Protein AF-A0A554IAT5-F1 (afdb_monomer_lite)

Foldseek 3Di:
DDQPVVVVVVVVVCQPPVPDPVVNVVPVVDPPPPQRQDDDPPVVLVVVLVVVQVVQWFDWDAFDWDDDPQFTPDGDATGKIKTFPSVVVVVQVSVCVRVPDDDDDDTDIDIHGHPHGNVNNDPQPDHDDPDDDDDDCPPPDPVVVVVVVVVCVVPHRHDAHVPGDD

Secondary structure (DSSP, 8-state):
-B--HHHHHHHHHHTTTSS-HHHHHHHHHS--------B--HHHHHHHHHHHHHHH-BPPBPPEEEEETTEEEEEE--B-EEEE-HHHHHHHHHHHHTTB--S-----EEEE--SS-HHHH-SS---S---------TT--HHHHHHHHHHHHHHTT----TT---

Sequence (166 aa):
MGYDGKLLGEQAYLIGRSGNVAAALYQKFSKINLASSYRFDNEVLEDFLENFAKKVDVPPQEALFKFEIGRVTAFQPSSTGQALDRQKAKADLAKFVSPPASGTIKLSTVPIEPKVKTSQVNNLGIKELLGEGESFFRGSIAARVHNISLATLQLNGLLIAPGEVF

Radius of gyration: 31.24 Å; chains: 1; bounding box: 71×34×89 Å

pLDDT: mean 80.06, std 15.43, range [34.25, 95.94]

Structure (mmCIF, N/CA/C/O backbone):
data_AF-A0A554IAT5-F1
#
_entry.id   AF-A0A554IAT5-F1
#
loop_
_atom_site.group_PDB
_atom_site.id
_atom_site.type_symbol
_atom_site.label_atom_id
_atom_site.label_alt_id
_atom_site.label_comp_id
_atom_site.label_asym_id
_atom_site.label_entity_id
_atom_site.label_seq_id
_atom_site.pdbx_PDB_ins_code
_atom_site.Cartn_x
_atom_site.Cartn_y
_atom_site.Cartn_z
_atom_site.occupancy
_atom_site.B_iso_or_equiv
_atom_site.auth_seq_id
_atom_site.auth_comp_id
_atom_site.auth_asym_id
_atom_site.auth_atom_id
_atom_site.pdbx_PDB_model_num
ATOM 1 N N . MET A 1 1 ? 25.109 -12.469 -19.240 1.00 34.25 1 MET A N 1
ATOM 2 C CA . MET A 1 1 ? 25.851 -11.586 -20.169 1.00 34.25 1 MET A CA 1
ATOM 3 C C . MET A 1 1 ? 26.601 -12.490 -21.123 1.00 34.25 1 MET A C 1
ATOM 5 O O . MET A 1 1 ? 27.396 -13.289 -20.649 1.00 34.25 1 MET A O 1
ATOM 9 N N . GLY A 1 2 ? 26.294 -12.445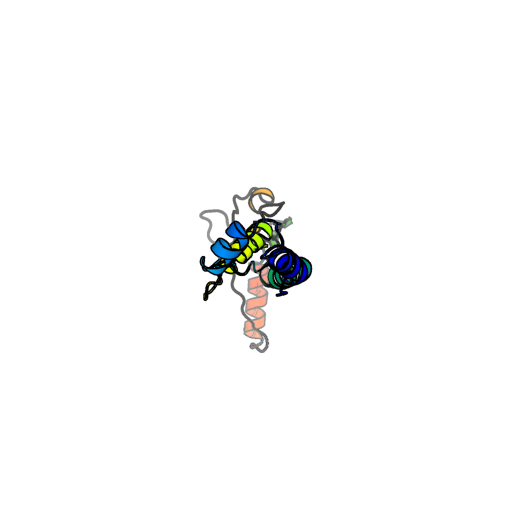 -22.415 1.00 45.59 2 GLY A N 1
ATOM 10 C CA . GLY A 1 2 ? 26.901 -13.335 -23.404 1.00 45.59 2 GLY A CA 1
ATOM 11 C C . GLY A 1 2 ? 27.444 -12.534 -24.577 1.00 45.59 2 GLY A C 1
ATOM 12 O O . GLY A 1 2 ? 26.783 -11.615 -25.053 1.00 45.59 2 GLY A O 1
ATOM 13 N N . TYR A 1 3 ? 28.656 -12.867 -25.012 1.00 47.69 3 TYR A N 1
ATOM 14 C CA . TYR A 1 3 ? 29.225 -12.356 -26.255 1.00 47.69 3 TYR A CA 1
ATOM 15 C C . TYR A 1 3 ? 28.464 -12.973 -27.435 1.00 47.69 3 TYR A C 1
ATOM 17 O O . TYR A 1 3 ? 28.406 -14.197 -27.546 1.00 47.69 3 TYR A O 1
ATOM 25 N N . ASP A 1 4 ? 27.913 -12.152 -28.334 1.00 55.47 4 ASP A N 1
ATOM 26 C CA . ASP A 1 4 ? 27.377 -12.634 -29.614 1.00 55.47 4 ASP A CA 1
ATOM 27 C C . ASP A 1 4 ? 28.548 -12.950 -30.558 1.00 55.47 4 ASP A C 1
ATOM 29 O O . ASP A 1 4 ? 28.936 -12.170 -31.430 1.00 55.47 4 ASP A O 1
ATOM 33 N N . GLY A 1 5 ? 29.174 -14.104 -30.317 1.00 59.28 5 GLY A N 1
ATOM 34 C CA . GLY A 1 5 ? 30.326 -14.575 -31.081 1.00 59.28 5 GLY A CA 1
ATOM 35 C C . GLY A 1 5 ? 30.003 -14.843 -32.551 1.00 59.28 5 GLY A C 1
ATOM 36 O O . GLY A 1 5 ? 30.914 -14.865 -33.374 1.00 59.28 5 GLY A O 1
ATOM 37 N N . LYS A 1 6 ? 28.720 -15.007 -32.901 1.00 61.88 6 LYS A N 1
ATOM 38 C CA . LYS A 1 6 ? 28.284 -15.267 -34.274 1.00 61.88 6 LYS A CA 1
ATOM 39 C C . LYS A 1 6 ? 28.263 -13.976 -35.086 1.00 61.88 6 LYS A C 1
ATOM 41 O O . LYS A 1 6 ? 28.842 -13.936 -36.165 1.00 61.88 6 LYS A O 1
ATOM 46 N N . LEU A 1 7 ? 27.708 -12.905 -34.520 1.00 57.91 7 LEU A N 1
ATOM 47 C CA . LEU A 1 7 ? 27.667 -11.590 -35.158 1.00 57.91 7 LEU A CA 1
ATOM 48 C C . LEU A 1 7 ? 29.063 -10.946 -35.225 1.00 57.91 7 LEU A C 1
ATOM 50 O O . LEU A 1 7 ? 29.436 -10.389 -36.256 1.00 57.91 7 LEU A O 1
ATOM 54 N N . LEU A 1 8 ? 29.885 -11.109 -34.178 1.00 57.91 8 LEU A N 1
ATOM 55 C CA . LEU A 1 8 ? 31.303 -10.721 -34.205 1.00 57.91 8 LEU A CA 1
ATOM 56 C C . LEU A 1 8 ? 32.120 -11.572 -35.186 1.00 57.91 8 LEU A C 1
ATOM 58 O O . LEU A 1 8 ? 32.996 -11.044 -35.866 1.00 57.91 8 LEU A O 1
ATOM 62 N N . GLY A 1 9 ? 31.823 -12.870 -35.287 1.00 59.84 9 GLY A N 1
ATOM 63 C CA . GLY A 1 9 ? 32.444 -13.778 -36.249 1.00 59.84 9 GLY A CA 1
ATOM 64 C C . GLY A 1 9 ? 32.123 -13.401 -37.693 1.00 59.84 9 GLY A C 1
ATOM 65 O O . GLY A 1 9 ? 33.024 -13.362 -38.523 1.00 59.84 9 GLY A O 1
ATOM 66 N N . GLU A 1 10 ? 30.872 -13.044 -37.988 1.00 61.00 10 GLU A N 1
ATOM 67 C CA . GLU A 1 10 ? 30.444 -12.567 -39.308 1.00 61.00 10 GLU A CA 1
ATOM 68 C C . GLU A 1 10 ? 31.056 -11.200 -39.652 1.00 61.00 10 GLU A C 1
ATOM 70 O O . GLU A 1 10 ? 31.553 -11.009 -40.763 1.00 61.00 10 GLU A O 1
ATOM 75 N N . GLN A 1 11 ? 31.116 -10.269 -38.696 1.00 58.50 11 GLN A N 1
ATOM 76 C CA . GLN A 1 11 ? 31.780 -8.975 -38.885 1.00 58.50 11 GLN A CA 1
ATOM 77 C C . GLN A 1 11 ? 33.294 -9.128 -39.094 1.00 58.50 11 GLN A C 1
ATOM 79 O O . GLN A 1 11 ? 33.848 -8.504 -39.997 1.00 58.50 11 GLN A O 1
ATOM 84 N N . ALA A 1 12 ? 33.959 -9.993 -38.323 1.00 59.88 12 ALA A N 1
ATOM 85 C CA . ALA A 1 12 ? 35.378 -10.301 -38.492 1.00 59.88 12 ALA A CA 1
ATOM 86 C C . ALA A 1 12 ? 35.661 -11.034 -39.813 1.00 59.88 12 ALA A C 1
ATOM 88 O O . ALA A 1 12 ? 36.680 -10.774 -40.445 1.00 59.88 12 ALA A O 1
ATOM 89 N N . TYR A 1 13 ? 34.750 -11.905 -40.259 1.00 60.47 13 TYR A N 1
ATOM 90 C CA . TYR A 1 13 ? 34.853 -12.623 -41.531 1.00 60.47 13 TYR A CA 1
ATOM 91 C C . TYR A 1 13 ? 34.722 -11.695 -42.752 1.00 60.47 13 TYR A C 1
ATOM 93 O O . TYR A 1 13 ? 35.350 -11.932 -43.786 1.00 60.47 13 TYR A O 1
ATOM 101 N N . LEU A 1 14 ? 33.940 -10.616 -42.641 1.00 58.31 14 LEU A N 1
ATOM 102 C CA . LEU A 1 14 ? 33.777 -9.614 -43.701 1.00 58.31 14 LEU A CA 1
ATOM 103 C C . LEU A 1 14 ? 34.938 -8.604 -43.766 1.00 58.31 14 LEU A C 1
ATOM 105 O O . LEU A 1 14 ? 35.205 -8.044 -44.836 1.00 58.31 14 LEU A O 1
ATOM 109 N N . ILE A 1 15 ? 35.667 -8.401 -42.665 1.00 57.94 15 ILE A N 1
ATOM 110 C CA . ILE A 1 15 ? 36.877 -7.572 -42.629 1.00 57.94 15 ILE A CA 1
ATOM 111 C C . ILE A 1 15 ? 38.019 -8.339 -43.316 1.00 57.94 15 ILE A C 1
ATOM 113 O O . ILE A 1 15 ? 38.564 -9.303 -42.790 1.00 57.94 15 ILE A O 1
ATOM 117 N N . GLY A 1 16 ? 38.393 -7.903 -44.522 1.00 54.09 16 GLY A N 1
ATOM 118 C CA . GLY A 1 16 ? 39.543 -8.442 -45.265 1.00 54.09 16 GLY A CA 1
ATOM 119 C C . GLY A 1 16 ? 39.221 -9.372 -46.440 1.00 54.09 16 GLY A C 1
ATOM 120 O O . GLY A 1 16 ? 40.148 -9.796 -47.129 1.00 54.09 16 GLY A O 1
ATOM 121 N N . ARG A 1 17 ? 37.941 -9.654 -46.731 1.00 57.22 17 ARG A N 1
ATOM 122 C CA . ARG A 1 17 ? 37.536 -10.491 -47.883 1.00 57.22 17 ARG A CA 1
ATOM 123 C C . ARG A 1 17 ? 36.484 -9.873 -48.812 1.00 57.22 17 ARG A C 1
ATOM 125 O O . ARG A 1 17 ? 35.976 -10.562 -49.690 1.00 57.22 17 ARG A O 1
ATOM 132 N N . SER A 1 18 ? 36.214 -8.570 -48.701 1.00 54.72 18 SER A N 1
ATOM 133 C CA . SER A 1 18 ? 35.233 -7.831 -49.521 1.00 54.72 18 SER A CA 1
ATOM 134 C C . SER A 1 18 ? 35.637 -7.594 -50.992 1.00 54.72 18 SER A C 1
ATOM 136 O O . SER A 1 18 ? 35.082 -6.723 -51.657 1.00 54.72 18 SER A O 1
ATOM 138 N N . GLY A 1 19 ? 36.610 -8.340 -51.526 1.00 51.28 19 GLY A N 1
ATOM 139 C CA . GLY A 1 19 ? 37.022 -8.271 -52.936 1.00 51.28 19 GLY A CA 1
ATOM 140 C C . GLY A 1 19 ? 37.756 -6.990 -53.365 1.00 51.28 19 GLY A C 1
ATOM 141 O O . GLY A 1 19 ? 38.247 -6.935 -54.486 1.00 51.28 19 GLY A O 1
ATOM 142 N N . ASN A 1 20 ? 37.891 -5.985 -52.490 1.00 58.16 20 ASN A N 1
ATOM 143 C CA . ASN A 1 20 ? 38.554 -4.710 -52.783 1.00 58.16 20 ASN A CA 1
ATOM 144 C C . ASN A 1 20 ? 39.781 -4.483 -51.882 1.00 58.16 20 ASN A C 1
ATOM 146 O O . ASN A 1 20 ? 39.667 -4.133 -50.706 1.00 58.16 20 ASN A O 1
ATOM 150 N N . VAL A 1 21 ? 40.976 -4.639 -52.460 1.00 52.28 21 VAL A N 1
ATOM 151 C CA . VAL A 1 21 ? 42.281 -4.550 -51.768 1.00 52.28 21 VAL A CA 1
ATOM 152 C C . VAL A 1 21 ? 42.527 -3.172 -51.134 1.00 52.28 21 VAL A C 1
ATOM 154 O O . VAL A 1 21 ? 43.120 -3.079 -50.060 1.00 52.28 21 VAL A O 1
ATOM 157 N N . ALA A 1 22 ? 42.011 -2.103 -51.752 1.00 55.25 22 ALA A N 1
ATOM 158 C CA . ALA A 1 22 ? 42.089 -0.738 -51.228 1.00 55.25 22 ALA A CA 1
ATOM 159 C C . ALA A 1 22 ? 41.233 -0.539 -49.962 1.00 55.25 22 ALA A C 1
ATOM 161 O O . ALA A 1 22 ? 41.673 0.113 -49.017 1.00 55.25 22 ALA A O 1
ATOM 162 N N . ALA A 1 23 ? 40.046 -1.154 -49.902 1.00 55.22 23 ALA A N 1
ATOM 163 C CA . ALA A 1 23 ? 39.176 -1.103 -48.727 1.00 55.22 23 ALA A CA 1
ATOM 164 C C . ALA A 1 23 ? 39.767 -1.907 -47.560 1.00 55.22 23 ALA A C 1
ATOM 166 O O . ALA A 1 23 ? 39.736 -1.444 -46.425 1.00 55.22 23 ALA A O 1
ATOM 167 N N . ALA A 1 24 ? 40.377 -3.063 -47.840 1.00 54.09 24 ALA A N 1
ATOM 168 C CA . ALA A 1 24 ? 41.072 -3.869 -46.835 1.00 54.09 24 ALA A CA 1
ATOM 169 C C . ALA A 1 24 ? 42.300 -3.147 -46.241 1.00 54.09 24 ALA A C 1
ATOM 171 O O . ALA A 1 24 ? 42.531 -3.213 -45.035 1.00 54.09 24 ALA A O 1
ATOM 172 N N . LEU A 1 25 ? 43.066 -2.414 -47.061 1.00 51.97 25 LEU A N 1
ATOM 173 C CA . LEU A 1 25 ? 44.169 -1.565 -46.592 1.00 51.97 25 LEU A CA 1
ATOM 174 C C . LEU A 1 25 ? 43.667 -0.376 -45.766 1.00 51.97 25 LEU A C 1
ATOM 176 O O . LEU A 1 25 ? 44.217 -0.108 -44.699 1.00 51.97 25 LEU A O 1
ATOM 180 N N . TYR A 1 26 ? 42.597 0.293 -46.205 1.00 58.91 26 TYR A N 1
ATOM 181 C CA . TYR A 1 26 ? 42.005 1.408 -45.463 1.00 58.91 26 TYR A CA 1
ATOM 182 C C . TYR A 1 26 ? 41.460 0.953 -44.105 1.00 58.91 26 TYR A C 1
ATOM 184 O O . TYR A 1 26 ? 41.747 1.582 -43.093 1.00 58.91 26 TYR A O 1
ATOM 192 N N . GLN A 1 27 ? 40.781 -0.198 -44.059 1.00 55.50 27 GLN A N 1
ATOM 193 C CA . GLN A 1 27 ? 40.281 -0.820 -42.828 1.00 55.50 27 GLN A CA 1
ATOM 194 C C . GLN A 1 27 ? 41.408 -1.268 -41.883 1.00 55.50 27 GLN A C 1
ATOM 196 O O . GLN A 1 27 ? 41.221 -1.246 -40.671 1.00 55.50 27 GLN A O 1
ATOM 201 N N . LYS A 1 28 ? 42.586 -1.636 -42.413 1.00 55.12 28 LYS A N 1
ATOM 202 C CA . LYS A 1 28 ? 43.781 -1.992 -41.625 1.00 55.12 28 LYS A CA 1
ATOM 203 C C . LYS A 1 28 ? 44.487 -0.767 -41.027 1.00 55.12 28 LYS A C 1
ATOM 205 O O . LYS A 1 28 ? 45.094 -0.880 -39.965 1.00 55.12 28 LYS A O 1
ATOM 210 N N . PHE A 1 29 ? 44.414 0.389 -41.693 1.00 54.38 29 PHE A N 1
ATOM 211 C CA . PHE A 1 29 ? 44.988 1.653 -41.212 1.00 54.38 29 PHE A CA 1
ATOM 212 C C . PHE A 1 29 ? 44.014 2.486 -40.367 1.00 54.38 29 PHE A C 1
ATOM 214 O O . PHE A 1 29 ? 44.448 3.242 -39.498 1.00 54.38 29 PHE A O 1
ATOM 221 N N . SER A 1 30 ? 42.704 2.331 -40.559 1.00 52.53 30 SER A N 1
ATOM 222 C CA . SER A 1 30 ? 41.692 2.913 -39.683 1.00 52.53 30 SER A CA 1
ATOM 223 C C . SER A 1 30 ? 41.487 2.011 -38.467 1.00 52.53 30 SER A C 1
ATOM 225 O O . SER A 1 30 ? 41.055 0.871 -38.609 1.00 52.53 30 SER A O 1
ATOM 227 N N . LYS A 1 31 ? 41.747 2.510 -37.255 1.00 45.28 31 LYS A N 1
ATOM 228 C CA . LYS A 1 31 ? 41.312 1.852 -36.013 1.00 45.28 31 LYS A CA 1
ATOM 229 C C . LYS A 1 31 ? 39.780 1.789 -35.991 1.00 45.28 31 LYS A C 1
ATOM 231 O O . LYS A 1 31 ? 39.133 2.725 -35.528 1.00 45.28 31 LYS A O 1
ATOM 236 N N . ILE A 1 32 ? 39.196 0.709 -36.506 1.00 52.06 32 ILE A N 1
ATOM 237 C CA . ILE A 1 32 ? 37.764 0.445 -36.372 1.00 52.06 32 ILE A CA 1
ATOM 238 C C . ILE A 1 32 ? 37.521 0.124 -34.901 1.00 52.06 32 ILE A C 1
ATOM 240 O O . ILE A 1 32 ? 37.896 -0.936 -34.405 1.00 52.06 32 ILE A O 1
ATOM 244 N N . ASN A 1 33 ? 36.931 1.077 -34.188 1.00 48.00 33 ASN A N 1
ATOM 245 C CA . ASN A 1 33 ? 36.481 0.868 -32.826 1.00 48.00 33 ASN A CA 1
ATOM 246 C C . ASN A 1 33 ? 35.154 0.103 -32.902 1.00 48.00 33 ASN A C 1
ATOM 248 O O . ASN A 1 33 ? 34.091 0.703 -33.055 1.00 48.00 33 ASN A O 1
ATOM 252 N N . LEU A 1 34 ? 35.226 -1.230 -32.897 1.00 49.53 34 LEU A N 1
ATOM 253 C CA . LEU A 1 34 ? 34.051 -2.082 -32.740 1.00 49.53 34 LEU A CA 1
ATOM 254 C C . LEU A 1 34 ? 33.548 -1.875 -31.309 1.00 49.53 34 LEU A C 1
ATOM 256 O O . LEU A 1 34 ? 34.038 -2.507 -30.374 1.00 49.53 34 LEU A O 1
ATOM 260 N N . ALA A 1 35 ? 32.626 -0.929 -31.122 1.00 51.03 35 ALA A N 1
ATOM 261 C CA . ALA A 1 35 ? 31.959 -0.751 -29.842 1.00 51.03 35 ALA A CA 1
ATOM 262 C C . ALA A 1 35 ? 31.337 -2.099 -29.455 1.00 51.03 35 ALA A C 1
ATOM 264 O O . ALA A 1 35 ? 30.502 -2.624 -30.190 1.00 51.03 35 ALA A O 1
ATOM 265 N N . SER A 1 36 ? 31.793 -2.681 -28.344 1.00 51.59 36 SER A N 1
ATOM 266 C CA . SER A 1 36 ? 31.266 -3.949 -27.840 1.00 51.59 36 SER A CA 1
ATOM 267 C C . SER A 1 36 ? 29.753 -3.817 -27.674 1.00 51.59 36 SER A C 1
ATOM 269 O O . SER A 1 36 ? 29.282 -3.063 -26.820 1.00 51.59 36 SER A O 1
ATOM 271 N N . SER A 1 37 ? 28.979 -4.495 -28.524 1.00 54.78 37 SER A N 1
ATOM 272 C CA . SER A 1 37 ? 27.525 -4.506 -28.422 1.00 54.78 37 SER A CA 1
ATOM 273 C C . SER A 1 37 ? 27.138 -5.476 -27.314 1.00 54.78 37 SER A C 1
ATOM 275 O O . SER A 1 37 ? 26.958 -6.673 -27.543 1.00 54.78 37 SER A O 1
ATOM 277 N N . TYR A 1 38 ? 27.046 -4.974 -26.090 1.00 58.94 38 TYR A N 1
ATOM 278 C CA . TYR A 1 38 ? 26.519 -5.754 -24.985 1.00 58.94 38 TYR A CA 1
ATOM 279 C C . TYR A 1 38 ? 25.011 -5.924 -25.170 1.00 58.94 38 TYR A C 1
ATOM 281 O O . TYR A 1 38 ? 24.257 -4.951 -25.195 1.00 58.94 38 TYR A O 1
ATOM 289 N N . ARG A 1 39 ? 24.563 -7.172 -25.309 1.00 62.66 39 ARG A N 1
ATOM 290 C CA . ARG A 1 39 ? 23.143 -7.527 -25.345 1.00 62.66 39 ARG A CA 1
ATOM 291 C C . ARG A 1 39 ? 22.818 -8.341 -24.100 1.00 62.66 39 ARG A C 1
ATOM 293 O O . ARG A 1 39 ? 23.584 -9.223 -23.704 1.00 62.66 39 ARG A O 1
ATOM 300 N N . PHE A 1 40 ? 21.699 -8.023 -23.462 1.00 68.31 40 PHE A N 1
ATOM 301 C CA . PHE A 1 40 ? 21.146 -8.900 -22.442 1.00 68.31 40 PHE A CA 1
ATOM 302 C C . PHE A 1 40 ? 2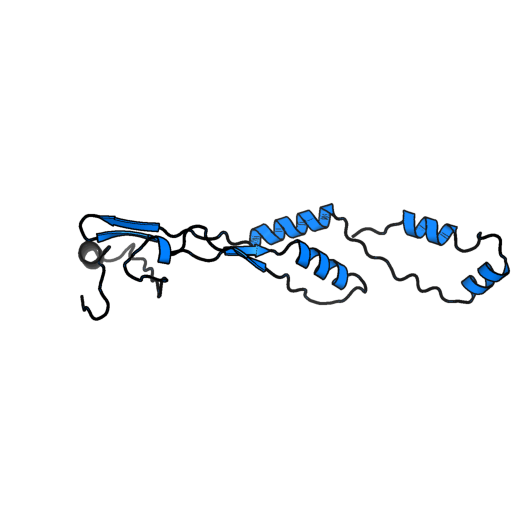0.586 -10.149 -23.109 1.00 68.31 40 PHE A C 1
ATOM 304 O O . PHE A 1 40 ? 19.995 -10.073 -24.187 1.00 68.31 40 PHE A O 1
ATOM 311 N N . ASP A 1 41 ? 20.768 -11.282 -22.444 1.00 79.44 41 ASP A N 1
ATOM 312 C CA . ASP A 1 41 ? 19.909 -12.425 -22.697 1.00 79.44 41 ASP A CA 1
ATOM 313 C C . ASP A 1 41 ? 18.519 -12.059 -22.161 1.00 79.44 41 ASP A C 1
ATOM 315 O O . ASP A 1 41 ? 18.385 -11.675 -20.994 1.00 79.44 41 ASP A O 1
ATOM 319 N N . ASN A 1 42 ? 17.518 -12.083 -23.039 1.00 78.06 42 ASN A N 1
ATOM 320 C CA . ASN A 1 42 ? 16.167 -11.653 -22.700 1.00 78.06 42 ASN A CA 1
ATOM 321 C C . ASN A 1 42 ? 15.543 -12.532 -21.612 1.00 78.06 42 ASN A C 1
ATOM 323 O O . ASN A 1 42 ? 14.781 -12.006 -20.805 1.00 78.06 42 ASN A O 1
ATOM 327 N N . GLU A 1 43 ? 15.873 -13.825 -21.570 1.00 82.88 43 GLU A N 1
ATOM 328 C CA . GLU A 1 43 ? 15.337 -14.756 -20.574 1.00 82.88 43 GLU A CA 1
ATOM 329 C C . GLU A 1 43 ? 15.929 -14.442 -19.199 1.00 82.88 43 GLU A C 1
ATOM 331 O O . GLU A 1 43 ? 15.202 -14.186 -18.243 1.00 82.88 43 GLU A O 1
ATOM 336 N N . VAL A 1 44 ? 17.256 -14.300 -19.126 1.00 84.38 44 VAL A N 1
ATOM 337 C CA . VAL A 1 44 ? 17.959 -13.954 -17.878 1.00 84.38 44 VAL A CA 1
ATOM 338 C C . VAL A 1 44 ? 17.517 -12.589 -17.335 1.00 84.38 44 VAL A C 1
ATOM 340 O O . VAL A 1 44 ? 17.423 -12.394 -16.122 1.00 84.38 44 VAL A O 1
ATOM 343 N N . LEU A 1 45 ? 17.265 -11.622 -18.223 1.00 84.44 45 LEU A N 1
ATOM 344 C CA . LEU A 1 45 ? 16.781 -10.300 -17.835 1.00 84.44 45 LEU A CA 1
ATOM 345 C C . LEU A 1 45 ? 15.341 -10.348 -17.313 1.00 84.44 45 LEU A C 1
ATOM 347 O O . LEU A 1 45 ? 15.045 -9.676 -16.325 1.00 84.44 45 LEU A O 1
ATOM 351 N N . GLU A 1 46 ? 14.454 -11.114 -17.950 1.00 87.12 46 GLU A N 1
ATOM 352 C CA . GLU A 1 46 ? 13.073 -11.257 -17.479 1.00 87.12 46 GLU A CA 1
ATOM 353 C C . GLU A 1 46 ? 13.030 -11.952 -16.117 1.00 87.12 46 GLU A C 1
ATOM 355 O O . GLU A 1 46 ? 12.397 -11.428 -15.204 1.00 87.12 46 GLU A O 1
ATOM 360 N N . ASP A 1 47 ? 13.786 -13.035 -15.933 1.00 89.44 47 ASP A N 1
ATOM 361 C CA . ASP A 1 47 ? 13.881 -13.744 -14.653 1.00 89.44 47 ASP A CA 1
ATOM 362 C C . ASP A 1 47 ? 14.405 -12.834 -13.535 1.00 89.44 47 ASP A C 1
ATOM 364 O O . ASP A 1 47 ? 13.916 -12.853 -12.399 1.00 89.44 47 ASP A O 1
ATOM 368 N N . PHE A 1 48 ? 15.404 -12.001 -13.839 1.00 89.12 48 PHE A N 1
ATOM 369 C CA . PHE A 1 48 ? 15.906 -11.009 -12.893 1.00 89.12 48 PHE A CA 1
ATOM 370 C C . PHE A 1 48 ? 14.821 -9.993 -12.520 1.00 89.12 48 PHE A C 1
ATOM 372 O O . P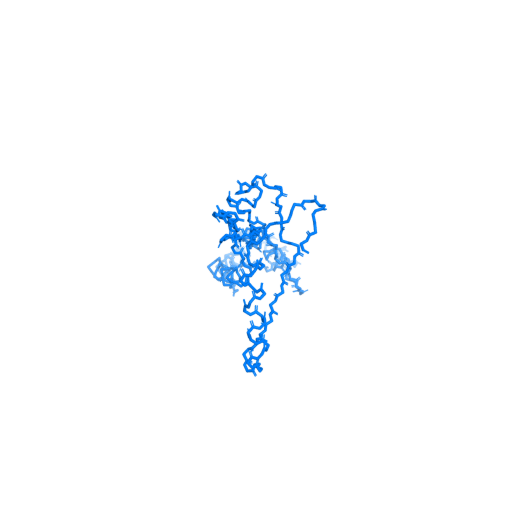HE A 1 48 ? 14.603 -9.736 -11.333 1.00 89.12 48 PHE A O 1
ATOM 379 N N . LEU A 1 49 ? 14.132 -9.425 -13.516 1.00 90.38 49 LEU A N 1
ATOM 380 C CA . LEU A 1 49 ? 13.073 -8.442 -13.294 1.00 90.38 49 LEU A CA 1
ATOM 381 C C . LEU A 1 49 ? 11.879 -9.045 -12.557 1.00 90.38 49 LEU A C 1
ATOM 383 O O . LEU A 1 49 ? 11.302 -8.366 -11.716 1.00 90.38 49 LEU A O 1
ATOM 387 N N . GLU A 1 50 ? 11.532 -10.306 -12.803 1.00 91.81 50 GLU A N 1
ATOM 388 C CA . GLU A 1 50 ? 10.466 -11.003 -12.087 1.00 91.81 50 GLU A CA 1
ATOM 389 C C . GLU A 1 50 ? 10.828 -11.204 -10.611 1.00 91.81 50 GLU A C 1
ATOM 391 O O . GLU A 1 50 ? 10.037 -10.899 -9.716 1.00 91.81 50 GLU A O 1
ATOM 396 N N . ASN A 1 51 ? 12.044 -11.673 -10.333 1.00 91.94 51 ASN A N 1
ATOM 397 C CA . ASN A 1 51 ? 12.515 -11.848 -8.962 1.00 91.94 51 ASN A CA 1
ATOM 398 C C . ASN A 1 51 ? 12.672 -10.514 -8.222 1.00 91.94 51 ASN A C 1
ATOM 400 O O . ASN A 1 51 ? 12.469 -10.453 -7.008 1.00 91.94 51 ASN A O 1
ATOM 404 N N . PHE A 1 52 ? 13.026 -9.445 -8.937 1.00 90.38 52 PHE A N 1
ATOM 405 C CA . PHE A 1 52 ? 13.075 -8.098 -8.383 1.00 90.38 52 PHE A CA 1
ATOM 406 C C . PHE A 1 52 ? 11.670 -7.546 -8.116 1.00 90.38 52 PHE A C 1
ATOM 408 O O . PHE A 1 52 ? 11.415 -7.038 -7.026 1.00 90.38 52 PHE A O 1
ATOM 415 N N . ALA A 1 53 ? 10.740 -7.720 -9.058 1.00 92.62 53 ALA A N 1
ATOM 416 C CA . ALA A 1 53 ? 9.341 -7.325 -8.924 1.00 92.62 53 ALA A CA 1
ATOM 417 C C . ALA A 1 53 ? 8.692 -7.980 -7.699 1.00 92.62 53 ALA A C 1
ATOM 419 O O . ALA A 1 53 ? 8.097 -7.286 -6.889 1.00 92.62 53 ALA A O 1
ATOM 420 N N . LYS A 1 54 ? 8.927 -9.275 -7.444 1.00 92.62 54 LYS A N 1
ATOM 421 C CA . LYS A 1 54 ? 8.425 -9.963 -6.233 1.00 92.62 54 LYS A CA 1
ATOM 422 C C . LYS A 1 54 ? 8.841 -9.308 -4.907 1.00 92.62 54 LYS A C 1
ATOM 424 O O . LYS A 1 54 ? 8.208 -9.562 -3.889 1.00 92.62 54 LYS A O 1
ATOM 429 N N . LYS A 1 55 ? 9.914 -8.510 -4.893 1.00 91.69 55 LYS A N 1
ATOM 430 C CA . LYS A 1 55 ? 10.406 -7.805 -3.697 1.00 91.69 55 LYS A CA 1
ATOM 431 C C . LYS A 1 55 ? 9.914 -6.362 -3.596 1.00 91.69 55 LYS A C 1
ATOM 433 O O . LYS A 1 55 ? 9.964 -5.798 -2.509 1.00 91.69 55 LYS A O 1
ATOM 438 N N . VAL A 1 56 ? 9.530 -5.755 -4.717 1.00 92.81 56 VAL A N 1
ATOM 439 C CA . VAL A 1 56 ? 9.223 -4.318 -4.812 1.00 92.81 56 VAL A CA 1
ATOM 440 C C . VAL A 1 56 ? 7.741 -4.066 -5.064 1.00 92.81 56 VAL A C 1
ATOM 442 O O . VAL A 1 56 ? 7.222 -3.034 -4.637 1.00 92.81 56 VAL A O 1
ATOM 445 N N . ASP A 1 57 ? 7.062 -4.989 -5.735 1.00 94.94 57 ASP A N 1
ATOM 446 C CA . ASP A 1 57 ? 5.646 -4.889 -6.043 1.00 94.94 57 ASP A CA 1
ATOM 447 C C . ASP A 1 57 ? 4.834 -5.020 -4.753 1.00 94.94 57 ASP A C 1
ATOM 449 O O . ASP A 1 57 ? 4.984 -5.971 -3.983 1.00 94.94 57 ASP A O 1
ATOM 453 N N . VAL A 1 58 ? 3.946 -4.056 -4.537 1.00 95.88 58 VAL A N 1
ATOM 454 C CA . VAL A 1 58 ? 2.970 -4.063 -3.450 1.00 95.88 58 VAL A CA 1
ATOM 455 C C . VAL A 1 58 ? 1.591 -4.064 -4.101 1.00 95.88 58 VAL A C 1
ATOM 457 O O . VAL A 1 58 ? 1.283 -3.139 -4.857 1.00 95.88 58 VAL A O 1
ATOM 460 N N . PRO A 1 59 ? 0.750 -5.082 -3.867 1.00 95.06 59 PRO A N 1
ATOM 461 C CA . PRO A 1 59 ? -0.591 -5.096 -4.433 1.00 95.06 59 PRO A CA 1
ATOM 462 C C . PRO A 1 59 ? -1.431 -3.942 -3.861 1.00 95.06 59 PRO A C 1
ATOM 464 O O . PRO A 1 59 ? -1.231 -3.559 -2.706 1.00 95.06 59 PRO A O 1
ATOM 467 N N . PRO A 1 60 ? -2.384 -3.391 -4.634 1.00 95.94 60 PRO A N 1
ATOM 468 C CA . PRO A 1 60 ? -3.334 -2.430 -4.094 1.00 95.94 60 PRO A CA 1
ATOM 469 C C . PRO A 1 60 ? -4.203 -3.086 -3.023 1.00 95.94 60 PRO A C 1
ATOM 471 O O . PRO A 1 60 ? -4.542 -4.270 -3.103 1.00 95.94 60 PRO A O 1
ATOM 474 N N . GLN A 1 61 ? -4.600 -2.289 -2.038 1.00 94.75 61 GLN A N 1
ATOM 475 C CA . GLN A 1 61 ? -5.528 -2.707 -1.001 1.00 94.75 61 GLN A CA 1
ATOM 476 C C . GLN A 1 61 ? -6.903 -2.126 -1.302 1.00 94.75 61 GLN A C 1
ATOM 478 O O . GLN A 1 61 ? -7.061 -0.913 -1.430 1.00 94.75 61 GLN A O 1
ATOM 483 N N . GLU A 1 62 ? -7.898 -2.999 -1.403 1.00 94.44 62 GLU A N 1
ATOM 484 C CA . GLU A 1 62 ? -9.285 -2.599 -1.629 1.00 94.44 62 GLU A CA 1
ATOM 485 C C . GLU A 1 62 ? -9.919 -2.079 -0.334 1.00 94.44 62 GLU A C 1
ATOM 487 O O . GLU A 1 62 ? -9.625 -2.583 0.759 1.00 94.44 62 GLU A O 1
ATOM 492 N N . ALA A 1 63 ? -10.803 -1.085 -0.457 1.00 93.12 63 ALA A N 1
ATOM 493 C CA . ALA A 1 63 ? -11.552 -0.586 0.687 1.00 93.12 63 ALA A CA 1
ATOM 494 C C . ALA A 1 63 ? -12.680 -1.537 1.109 1.00 93.12 63 ALA A C 1
ATOM 496 O O . ALA A 1 63 ? -13.380 -2.121 0.279 1.00 93.12 63 ALA A O 1
ATOM 497 N N . LEU A 1 64 ? -12.912 -1.609 2.419 1.00 91.56 64 LEU A N 1
ATOM 498 C CA . LEU A 1 64 ? -14.037 -2.299 3.036 1.00 91.56 64 LEU A CA 1
ATOM 499 C C . LEU A 1 64 ? -14.634 -1.418 4.132 1.00 91.56 64 LEU A C 1
ATOM 501 O O . LEU A 1 64 ? -13.929 -0.942 5.016 1.00 91.56 64 LEU A O 1
ATOM 505 N N . PHE A 1 65 ? -15.950 -1.241 4.099 1.00 91.81 65 PHE A N 1
ATOM 506 C CA . PHE A 1 65 ? -16.687 -0.549 5.147 1.00 91.81 65 PHE A CA 1
ATOM 507 C C . PHE A 1 65 ? -17.962 -1.330 5.455 1.00 91.81 65 PHE A C 1
ATOM 509 O O . PHE A 1 65 ? -18.775 -1.564 4.561 1.00 91.81 65 PHE A O 1
ATOM 516 N N . LYS A 1 66 ? -18.133 -1.756 6.708 1.00 90.75 66 LYS A N 1
ATOM 517 C CA . LYS A 1 66 ? -19.367 -2.379 7.197 1.00 90.75 66 LYS A CA 1
ATOM 518 C C . LYS A 1 66 ? -19.842 -1.673 8.452 1.00 90.75 66 LYS A C 1
ATOM 520 O O . LYS A 1 66 ? -19.071 -1.485 9.393 1.00 90.75 66 LYS A O 1
ATOM 525 N N . PHE A 1 67 ? -21.118 -1.312 8.448 1.00 89.50 67 PHE A N 1
ATOM 526 C CA . PHE A 1 67 ? -21.776 -0.620 9.541 1.00 89.50 67 PHE A CA 1
ATOM 527 C C . PHE A 1 67 ? -23.082 -1.329 9.879 1.00 89.50 67 PHE A C 1
ATOM 529 O O . PHE A 1 67 ? -23.983 -1.415 9.046 1.00 89.50 67 PHE A O 1
ATOM 536 N N . GLU A 1 68 ? -23.168 -1.857 11.093 1.00 89.88 68 GLU A N 1
ATOM 537 C CA . GLU A 1 68 ? -24.292 -2.656 11.571 1.00 89.88 68 GLU A CA 1
ATOM 538 C C . GLU A 1 68 ? -24.642 -2.207 12.991 1.00 89.88 68 GLU A C 1
ATOM 540 O O . GLU A 1 68 ? -23.762 -2.014 13.826 1.00 89.88 68 GLU A O 1
ATOM 545 N N . ILE A 1 69 ? -25.937 -2.027 13.272 1.00 87.94 69 ILE A N 1
ATOM 546 C CA . ILE A 1 69 ? -26.446 -1.726 14.624 1.00 87.94 69 ILE A CA 1
ATOM 547 C C . ILE A 1 69 ? -25.725 -0.510 15.258 1.00 87.94 69 ILE A C 1
ATOM 549 O O . ILE A 1 69 ? -25.347 -0.508 16.426 1.00 87.94 69 ILE A O 1
ATOM 553 N N . GLY A 1 70 ? -25.490 0.542 14.468 1.00 86.75 70 GLY A N 1
ATOM 554 C CA . GLY A 1 70 ? -24.868 1.774 14.963 1.00 86.75 70 GLY A CA 1
ATOM 555 C C . GLY A 1 70 ? -23.349 1.706 15.174 1.00 86.75 70 GLY A C 1
ATOM 556 O O . GLY A 1 70 ? -22.787 2.663 15.701 1.00 86.75 70 GLY A O 1
ATOM 557 N N . ARG A 1 71 ? -22.672 0.615 14.781 1.00 90.25 71 ARG A N 1
ATOM 558 C CA . ARG A 1 71 ? -21.217 0.453 14.928 1.00 90.25 71 ARG A CA 1
ATOM 559 C C . ARG A 1 71 ? -20.537 -0.005 13.647 1.00 90.25 71 ARG A C 1
ATOM 561 O O . ARG A 1 71 ? -21.103 -0.739 12.839 1.00 90.25 71 ARG A O 1
ATOM 568 N N . VAL A 1 72 ? -19.280 0.397 13.490 1.00 91.56 72 VAL A N 1
ATOM 569 C CA . VAL A 1 72 ? -18.400 -0.088 12.423 1.00 91.56 72 VAL A CA 1
ATOM 570 C C . VAL A 1 72 ? -17.888 -1.475 12.796 1.00 91.56 72 VAL A C 1
ATOM 572 O O . VAL A 1 72 ? -17.184 -1.636 13.790 1.00 91.56 72 VAL A O 1
ATOM 575 N N . THR A 1 73 ? -18.251 -2.481 12.002 1.00 90.69 73 THR A N 1
ATOM 576 C CA . THR A 1 73 ? -17.852 -3.882 12.217 1.00 90.69 73 THR A CA 1
ATOM 577 C C . THR A 1 73 ? -16.671 -4.296 11.347 1.00 90.69 73 THR A C 1
ATOM 579 O O . THR A 1 73 ? -15.956 -5.235 11.686 1.00 90.69 73 THR A O 1
ATOM 582 N N . ALA A 1 74 ? -16.432 -3.584 10.244 1.00 89.56 74 ALA A N 1
ATOM 583 C CA . ALA A 1 74 ? -15.228 -3.725 9.440 1.00 89.56 74 ALA A CA 1
ATOM 584 C C . ALA A 1 74 ? -14.853 -2.376 8.829 1.00 89.56 74 ALA A C 1
ATOM 586 O O . ALA A 1 74 ? -15.684 -1.729 8.186 1.00 89.56 74 ALA A O 1
ATOM 587 N N . PHE A 1 75 ? -13.596 -1.983 9.004 1.00 89.56 75 PHE A N 1
ATOM 588 C CA . PHE A 1 75 ? -13.021 -0.812 8.365 1.00 89.56 75 PHE A CA 1
ATOM 589 C C . PHE A 1 75 ? -11.668 -1.177 7.783 1.00 89.56 75 PHE A C 1
ATOM 5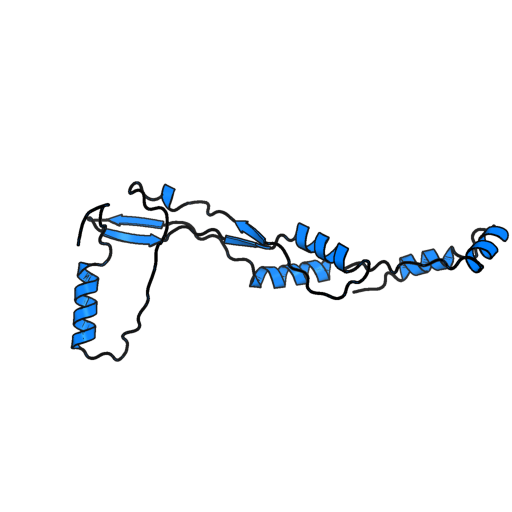91 O O . PHE A 1 75 ? -10.765 -1.582 8.507 1.00 89.56 75 PHE A O 1
ATOM 598 N N . GLN A 1 76 ? -11.542 -1.027 6.475 1.00 90.75 76 GLN A N 1
ATOM 599 C CA . GLN A 1 76 ? -10.288 -1.161 5.768 1.00 90.75 76 GLN A CA 1
ATOM 600 C C . GLN A 1 76 ? -10.206 -0.021 4.753 1.00 90.75 76 GLN A C 1
ATOM 602 O O . GLN A 1 76 ? -11.015 0.012 3.821 1.00 90.75 76 GLN A O 1
ATOM 607 N N . PRO A 1 77 ? -9.284 0.936 4.920 1.00 91.19 77 PRO A N 1
ATOM 608 C CA . PRO A 1 77 ? -9.059 1.959 3.913 1.00 91.19 77 PRO A CA 1
ATOM 609 C C . PRO A 1 77 ? -8.446 1.330 2.655 1.00 91.19 77 PRO A C 1
ATOM 611 O O . PRO A 1 77 ? -7.673 0.375 2.731 1.00 91.19 77 PRO A O 1
ATOM 614 N N . SER A 1 78 ? -8.769 1.880 1.487 1.00 94.00 78 SER A N 1
ATOM 615 C CA . SER A 1 78 ? -8.065 1.534 0.257 1.00 94.00 78 SER A CA 1
ATOM 616 C C . SER A 1 78 ? -6.667 2.147 0.247 1.00 94.00 78 SER A C 1
ATOM 618 O O . SER A 1 78 ? -6.522 3.309 0.630 1.00 94.00 78 SER A O 1
ATOM 620 N N . SER A 1 79 ? -5.678 1.425 -0.277 1.00 93.00 79 SER A N 1
ATOM 621 C CA . SER A 1 79 ? -4.310 1.919 -0.459 1.00 93.00 79 SER A CA 1
ATOM 622 C C . SER A 1 79 ? -3.813 1.638 -1.875 1.00 93.00 79 SER A C 1
ATOM 624 O O . SER A 1 79 ? -4.050 0.557 -2.424 1.00 93.00 79 SER A O 1
ATOM 626 N N . THR A 1 80 ? -3.131 2.618 -2.467 1.00 95.06 80 THR A N 1
ATOM 627 C CA . THR A 1 80 ? -2.505 2.490 -3.786 1.00 95.06 80 THR A CA 1
ATOM 628 C C . THR A 1 80 ? -1.326 1.525 -3.696 1.00 95.06 80 THR A C 1
ATOM 630 O O . THR A 1 80 ? -0.418 1.695 -2.885 1.00 95.06 80 THR A O 1
ATOM 633 N N . GLY A 1 81 ? -1.353 0.500 -4.545 1.00 95.25 81 GLY A N 1
ATOM 634 C CA . GLY A 1 81 ? -0.242 -0.422 -4.721 1.00 95.25 81 GLY A CA 1
ATOM 635 C C . GLY A 1 81 ? 0.845 0.171 -5.612 1.00 95.25 81 GLY A C 1
ATOM 636 O O . GLY A 1 81 ? 0.715 1.262 -6.167 1.00 95.25 81 GLY A O 1
ATOM 637 N N . GLN A 1 82 ? 1.909 -0.587 -5.820 1.00 95.56 82 GLN A N 1
ATOM 638 C CA . GLN A 1 82 ? 2.981 -0.244 -6.745 1.00 95.56 82 GLN A CA 1
ATOM 639 C C . GLN A 1 82 ? 3.441 -1.494 -7.487 1.00 95.56 82 GLN A C 1
ATOM 641 O O . GLN A 1 82 ? 3.514 -2.572 -6.905 1.00 95.56 82 GLN A O 1
ATOM 646 N N . ALA A 1 83 ? 3.789 -1.347 -8.759 1.00 95.75 83 ALA A N 1
ATOM 647 C CA . ALA A 1 83 ? 4.438 -2.399 -9.529 1.00 95.75 83 ALA A CA 1
ATOM 648 C C . ALA A 1 83 ? 5.657 -1.867 -10.266 1.00 95.75 83 ALA A C 1
ATOM 650 O O . ALA A 1 83 ? 5.712 -0.703 -10.658 1.00 95.75 83 ALA A O 1
ATOM 651 N N . LEU A 1 84 ? 6.640 -2.728 -10.476 1.00 94.75 84 LEU A N 1
ATOM 652 C CA . LEU A 1 84 ? 7.804 -2.437 -11.290 1.00 94.75 84 LEU A CA 1
ATOM 653 C C . LEU A 1 84 ? 7.387 -2.129 -12.734 1.00 94.75 84 LEU A C 1
ATOM 655 O O . LEU A 1 84 ? 6.736 -2.940 -13.397 1.00 94.75 84 LEU A O 1
ATOM 659 N N . ASP A 1 85 ? 7.843 -0.994 -13.264 1.00 93.81 85 ASP A N 1
ATOM 660 C CA . ASP A 1 85 ? 7.711 -0.703 -14.690 1.00 93.81 85 ASP A CA 1
ATOM 661 C C . ASP A 1 85 ? 8.732 -1.537 -15.470 1.00 93.81 85 ASP A C 1
ATOM 663 O O . ASP A 1 85 ? 9.870 -1.124 -15.699 1.00 93.81 85 ASP A O 1
ATOM 667 N N . ARG A 1 86 ? 8.339 -2.753 -15.858 1.00 89.19 86 ARG A N 1
ATOM 668 C CA . ARG A 1 86 ? 9.236 -3.698 -16.539 1.00 89.19 86 ARG A CA 1
ATOM 669 C C . ARG A 1 86 ? 9.731 -3.168 -17.880 1.00 89.19 86 ARG A C 1
ATOM 671 O O . ARG A 1 86 ? 10.878 -3.416 -18.243 1.00 89.19 86 ARG A O 1
ATOM 678 N N . GLN A 1 87 ? 8.890 -2.452 -18.625 1.00 88.50 87 GLN A N 1
ATOM 679 C CA . GLN A 1 87 ? 9.275 -1.928 -19.937 1.00 88.50 87 GLN A CA 1
ATOM 680 C C . GLN A 1 87 ? 10.338 -0.843 -19.787 1.00 88.50 87 GLN A C 1
ATOM 682 O O . GLN A 1 87 ? 11.373 -0.887 -20.457 1.00 88.50 87 GLN A O 1
ATOM 687 N N . LYS A 1 88 ? 10.127 0.085 -18.852 1.00 88.81 88 LYS A N 1
ATOM 688 C CA . LYS A 1 88 ? 11.097 1.132 -18.548 1.00 88.81 88 LYS A CA 1
ATOM 689 C C . LYS A 1 88 ? 12.364 0.575 -17.911 1.00 88.81 88 LYS A C 1
ATOM 691 O O . LYS A 1 88 ? 13.453 0.955 -18.322 1.00 88.81 88 LYS A O 1
ATOM 696 N N . ALA A 1 89 ? 12.244 -0.394 -17.005 1.00 88.94 89 ALA A N 1
ATOM 697 C CA . ALA A 1 89 ? 13.386 -1.073 -16.403 1.00 88.94 89 ALA A CA 1
ATOM 698 C C . ALA A 1 89 ? 14.290 -1.722 -17.461 1.00 88.94 89 ALA A C 1
ATOM 700 O O . ALA A 1 89 ? 15.506 -1.543 -17.418 1.00 88.94 89 ALA A O 1
ATOM 701 N N . LYS A 1 90 ? 13.713 -2.410 -18.458 1.00 86.56 90 LYS A N 1
ATOM 702 C CA . LYS A 1 90 ? 14.470 -2.968 -19.592 1.00 86.56 90 LYS A CA 1
ATOM 703 C C . LYS A 1 90 ? 15.181 -1.884 -20.397 1.00 86.56 90 LYS A C 1
ATOM 705 O O . LYS A 1 90 ? 16.352 -2.045 -20.731 1.00 86.56 90 LYS A O 1
ATOM 710 N N . ALA A 1 91 ? 14.490 -0.786 -20.701 1.00 86.31 91 ALA A N 1
ATOM 711 C CA . ALA A 1 91 ? 15.065 0.321 -21.460 1.00 86.31 91 ALA A CA 1
ATOM 712 C C . ALA A 1 91 ? 16.213 1.012 -20.703 1.00 86.31 91 ALA A C 1
ATOM 714 O O . ALA A 1 91 ? 17.246 1.319 -21.298 1.00 86.31 91 ALA A O 1
ATOM 715 N N . ASP A 1 92 ? 16.054 1.225 -19.398 1.00 85.06 92 ASP A N 1
ATOM 716 C CA . ASP A 1 92 ? 17.058 1.860 -18.543 1.00 85.06 92 ASP A CA 1
ATOM 717 C C . ASP A 1 92 ? 18.284 0.955 -18.361 1.00 85.06 92 ASP A C 1
ATOM 719 O O . ASP A 1 92 ? 19.419 1.420 -18.470 1.00 85.06 92 ASP A O 1
ATOM 723 N N . LEU A 1 93 ? 18.072 -0.355 -18.195 1.00 83.00 93 LEU A N 1
ATOM 724 C CA . LEU A 1 93 ? 19.151 -1.344 -18.166 1.00 83.00 93 LEU A CA 1
ATOM 725 C C . LEU A 1 93 ? 19.901 -1.402 -19.501 1.00 83.00 93 LEU A C 1
ATOM 727 O O . LEU A 1 93 ? 21.130 -1.399 -19.507 1.00 83.00 93 LEU A O 1
ATOM 731 N N . ALA A 1 94 ? 19.196 -1.393 -20.635 1.00 80.12 94 ALA A N 1
ATOM 732 C CA . ALA A 1 94 ? 19.826 -1.410 -21.956 1.00 80.12 94 ALA A CA 1
ATOM 733 C C . ALA A 1 94 ? 20.730 -0.185 -22.188 1.00 80.12 94 ALA A C 1
ATOM 735 O O . ALA A 1 94 ? 21.839 -0.326 -22.702 1.00 80.12 94 ALA A O 1
ATOM 736 N N . LYS A 1 95 ? 20.290 1.005 -21.760 1.00 79.69 95 LYS A N 1
ATOM 737 C CA . LYS A 1 95 ? 21.083 2.244 -21.845 1.00 79.69 95 LYS A CA 1
ATOM 738 C C . LYS A 1 95 ? 22.312 2.223 -20.942 1.00 79.69 95 LYS A C 1
ATOM 740 O O . LYS A 1 95 ? 23.338 2.788 -21.299 1.00 79.69 95 LYS A O 1
ATOM 745 N N . PHE A 1 96 ? 22.210 1.592 -19.777 1.00 77.56 96 PHE A N 1
ATOM 746 C CA . PHE A 1 96 ? 23.295 1.564 -18.801 1.00 77.56 96 PHE A CA 1
ATOM 747 C C . PHE A 1 96 ? 24.456 0.648 -19.202 1.00 77.56 96 PHE A C 1
ATOM 749 O O . PHE A 1 96 ? 25.598 0.866 -18.802 1.00 77.56 96 PHE A O 1
ATOM 756 N N . VAL A 1 97 ? 24.172 -0.389 -19.990 1.00 73.44 97 VAL A N 1
ATOM 757 C CA . VAL A 1 97 ? 25.184 -1.376 -20.388 1.00 73.44 97 VAL A CA 1
ATOM 758 C C . VAL A 1 97 ? 25.912 -0.984 -21.680 1.00 73.44 97 VAL A C 1
ATOM 760 O O . VAL A 1 97 ? 26.995 -1.501 -21.953 1.00 73.44 97 VAL A O 1
ATOM 763 N N . SER A 1 98 ? 25.388 -0.033 -22.458 1.00 68.19 98 SER A N 1
ATOM 764 C CA . SER A 1 98 ? 26.022 0.415 -23.701 1.00 68.19 98 SER A CA 1
ATOM 765 C C . SER A 1 98 ? 25.953 1.942 -23.868 1.00 68.19 98 SER A C 1
ATOM 767 O O . SER A 1 98 ? 24.934 2.447 -24.348 1.00 68.19 98 SER A O 1
ATOM 769 N N . PRO A 1 99 ? 27.040 2.683 -23.565 1.00 66.19 99 PRO A N 1
ATOM 770 C CA . PRO A 1 99 ? 28.346 2.204 -23.095 1.00 66.19 99 PRO A CA 1
ATOM 771 C C . PRO A 1 99 ? 28.284 1.698 -21.643 1.00 66.19 99 PRO A C 1
ATOM 773 O O . PRO A 1 99 ? 27.472 2.206 -20.874 1.00 66.19 99 PRO A O 1
ATOM 776 N N . PRO A 1 100 ? 29.129 0.727 -21.249 1.00 65.75 100 PRO A N 1
ATOM 777 C CA . PRO A 1 100 ? 29.133 0.193 -19.893 1.00 65.75 100 PRO A CA 1
ATOM 778 C C . PRO A 1 100 ? 29.478 1.304 -18.900 1.00 65.75 100 PRO A C 1
ATOM 780 O O . PRO A 1 100 ? 30.618 1.765 -18.830 1.00 65.75 100 PRO A O 1
ATOM 783 N N . ALA A 1 101 ? 28.472 1.748 -18.155 1.00 66.75 101 ALA A N 1
ATOM 784 C CA . ALA A 1 101 ? 28.629 2.717 -17.089 1.00 66.75 101 ALA A CA 1
ATOM 785 C C . ALA A 1 101 ? 28.775 1.995 -15.745 1.00 66.75 101 ALA A C 1
ATOM 787 O O . ALA A 1 101 ? 28.113 0.995 -15.475 1.00 66.75 101 ALA A O 1
ATOM 788 N N . SER A 1 102 ? 29.639 2.514 -14.878 1.00 70.75 102 SER A N 1
ATOM 789 C CA . SER A 1 102 ? 29.722 2.090 -13.479 1.00 70.75 102 SER A CA 1
ATOM 790 C C . SER A 1 102 ? 28.787 2.969 -12.652 1.00 70.75 102 SER A C 1
ATOM 792 O O . SER A 1 102 ? 28.879 4.194 -12.726 1.00 70.75 102 SER A O 1
ATOM 794 N N . GLY A 1 103 ? 27.892 2.381 -11.859 1.00 75.19 103 GLY A N 1
ATOM 795 C CA . GLY A 1 103 ? 26.932 3.155 -11.070 1.00 75.19 103 GLY A CA 1
ATOM 796 C C . GLY A 1 103 ? 25.703 2.372 -10.615 1.00 75.19 103 GLY A C 1
ATOM 797 O O . GLY A 1 103 ? 25.582 1.171 -10.847 1.00 75.19 103 GLY A O 1
ATOM 798 N N . THR A 1 104 ? 24.786 3.083 -9.964 1.00 78.12 104 THR A N 1
ATOM 799 C CA . THR A 1 104 ? 23.513 2.544 -9.471 1.00 78.12 104 THR A CA 1
ATOM 800 C C . THR A 1 104 ? 22.379 2.994 -10.382 1.00 78.12 104 THR A C 1
ATOM 802 O O . THR A 1 104 ? 22.207 4.192 -10.609 1.00 78.12 104 THR A O 1
ATOM 805 N N . ILE A 1 105 ? 21.566 2.051 -10.858 1.00 80.81 105 ILE A N 1
ATOM 806 C CA . ILE A 1 105 ? 20.338 2.348 -11.603 1.00 80.81 105 ILE A CA 1
ATOM 807 C C . ILE A 1 105 ? 19.163 2.337 -10.630 1.00 80.81 105 ILE A C 1
ATOM 809 O O . ILE A 1 105 ? 18.995 1.396 -9.855 1.00 80.81 105 ILE A O 1
ATOM 813 N N . LYS A 1 106 ? 18.325 3.372 -10.691 1.00 84.50 106 LYS A N 1
ATOM 814 C CA . LYS A 1 106 ? 17.035 3.400 -9.998 1.00 84.50 106 LYS A CA 1
ATOM 815 C C . LYS A 1 106 ? 15.956 2.930 -10.964 1.00 84.50 106 LYS A C 1
ATOM 817 O O . LYS A 1 106 ? 15.694 3.606 -11.954 1.00 84.50 106 LYS A O 1
ATOM 822 N N . LEU A 1 107 ? 15.342 1.787 -10.679 1.00 87.69 107 LEU A N 1
ATOM 823 C CA . LEU A 1 107 ? 14.218 1.288 -11.467 1.00 87.69 107 LEU A CA 1
ATOM 824 C C . LEU A 1 107 ? 12.931 1.982 -11.015 1.00 87.69 107 LEU A C 1
ATOM 826 O O . LEU A 1 107 ? 12.697 2.149 -9.819 1.00 87.69 107 LEU A O 1
ATOM 830 N N . SER A 1 108 ? 12.126 2.427 -11.980 1.00 89.75 108 SER A N 1
ATOM 831 C CA . SER A 1 108 ? 10.863 3.116 -11.699 1.00 89.75 108 SER A CA 1
ATOM 832 C C . SER A 1 108 ? 9.754 2.115 -11.369 1.00 89.75 108 SER A C 1
ATOM 834 O O . SER A 1 108 ? 9.674 1.047 -11.977 1.00 89.75 108 SER A O 1
ATOM 836 N N . THR A 1 109 ? 8.867 2.496 -10.457 1.00 93.38 109 THR A N 1
ATOM 837 C CA . THR A 1 109 ? 7.590 1.819 -10.220 1.00 93.38 109 THR A CA 1
ATOM 838 C C . THR A 1 109 ? 6.438 2.658 -10.769 1.00 93.38 109 THR A C 1
ATOM 840 O O . THR A 1 109 ? 6.551 3.877 -10.920 1.00 93.38 109 THR A O 1
ATOM 843 N N . VAL A 1 110 ? 5.331 1.993 -11.082 1.00 95.25 110 VAL A N 1
ATOM 844 C CA . VAL A 1 110 ? 4.051 2.596 -11.447 1.00 95.25 110 VAL A CA 1
ATOM 845 C C . VAL A 1 110 ? 3.030 2.338 -10.338 1.00 95.25 110 VAL A C 1
ATOM 847 O O . VAL A 1 110 ? 2.984 1.223 -9.808 1.00 95.25 110 VAL A O 1
ATOM 850 N N . PRO A 1 111 ? 2.218 3.340 -9.962 1.00 95.56 111 PRO A N 1
ATOM 851 C CA . PRO A 1 111 ? 1.152 3.145 -8.991 1.00 95.56 111 PRO A CA 1
ATOM 852 C C . PRO A 1 111 ? 0.047 2.261 -9.580 1.00 95.56 111 PRO A C 1
ATOM 854 O O . PRO A 1 111 ? -0.302 2.383 -10.756 1.00 95.56 111 PRO A O 1
ATOM 857 N N . ILE A 1 112 ? -0.524 1.393 -8.747 1.00 95.62 112 ILE A N 1
ATOM 858 C CA . ILE A 1 112 ? -1.709 0.598 -9.074 1.00 95.62 112 ILE A CA 1
ATOM 859 C C . ILE A 1 112 ? -2.842 1.065 -8.172 1.00 95.62 112 ILE A C 1
ATOM 861 O O . ILE A 1 112 ? -2.816 0.858 -6.961 1.00 95.62 112 ILE A O 1
ATOM 865 N N . GLU A 1 113 ? -3.849 1.685 -8.772 1.00 94.75 113 GLU A N 1
ATOM 866 C CA . GLU A 1 113 ? -5.028 2.135 -8.042 1.00 94.75 113 GLU A CA 1
ATOM 867 C C . GLU A 1 113 ? -5.922 0.944 -7.648 1.00 94.75 113 GLU A C 1
ATOM 869 O O . GLU A 1 113 ? -6.116 0.029 -8.458 1.00 94.75 113 GLU A O 1
ATOM 874 N N . PRO A 1 114 ? -6.498 0.955 -6.434 1.00 94.38 114 PRO A N 1
ATOM 875 C CA . PRO A 1 114 ? -7.489 -0.031 -6.025 1.00 94.38 114 PRO A CA 1
ATOM 876 C C . PRO A 1 114 ? -8.776 0.144 -6.836 1.00 94.38 114 PRO A C 1
ATOM 878 O O . PRO A 1 114 ? -9.142 1.258 -7.229 1.00 94.38 114 PRO A O 1
ATOM 881 N N . LYS A 1 115 ? -9.484 -0.959 -7.084 1.00 94.69 115 LYS A N 1
ATOM 882 C CA . LYS A 1 115 ? -10.752 -0.946 -7.830 1.00 94.69 115 LYS A CA 1
ATOM 883 C C . LYS A 1 115 ? -11.870 -0.271 -7.039 1.00 94.69 115 LYS A C 1
ATOM 885 O O . LYS A 1 115 ? -12.756 0.342 -7.630 1.00 94.69 115 LYS A O 1
ATOM 890 N N . VAL A 1 116 ? -11.824 -0.406 -5.719 1.00 91.69 116 VAL A N 1
ATOM 891 C CA . VAL A 1 116 ? -12.775 0.107 -4.744 1.00 91.69 116 VAL A CA 1
ATOM 892 C C . VAL A 1 116 ? -12.024 1.007 -3.768 1.00 91.69 116 VAL A C 1
ATOM 894 O O . VAL A 1 116 ? -11.248 0.554 -2.925 1.00 91.69 116 VAL A O 1
ATOM 897 N N . LYS A 1 117 ? -12.270 2.310 -3.880 1.00 91.19 117 LYS A N 1
ATOM 898 C CA . LYS A 1 117 ? -11.680 3.351 -3.034 1.00 91.19 117 LYS A CA 1
ATOM 899 C C . LYS A 1 117 ? -12.480 3.550 -1.751 1.00 91.19 117 LYS A C 1
ATOM 901 O O . LYS A 1 117 ? -13.699 3.382 -1.742 1.00 91.19 117 LYS A O 1
ATOM 906 N N . THR A 1 118 ? -11.822 4.013 -0.686 1.00 89.94 118 THR A N 1
ATOM 907 C CA . THR A 1 118 ? -12.471 4.330 0.603 1.00 89.94 118 THR A CA 1
ATOM 908 C C . THR A 1 118 ? -13.670 5.255 0.417 1.00 89.94 118 THR A C 1
ATOM 910 O O . THR A 1 118 ? -14.746 4.994 0.948 1.00 89.94 118 THR A O 1
ATOM 913 N N . SER A 1 119 ? -13.518 6.291 -0.410 1.00 86.56 119 SER A N 1
ATOM 914 C CA . SER A 1 119 ? -14.570 7.265 -0.712 1.00 86.56 119 SER A CA 1
ATOM 915 C C . SER A 1 119 ? -15.801 6.680 -1.412 1.00 86.56 119 SER A C 1
ATOM 917 O O . SER A 1 119 ? -16.830 7.342 -1.454 1.00 86.56 119 SER A O 1
ATOM 919 N N . GLN A 1 120 ? -15.711 5.471 -1.975 1.00 85.94 120 GLN A N 1
ATOM 920 C CA . GLN A 1 120 ? -16.822 4.808 -2.661 1.00 85.94 120 GLN A CA 1
ATOM 921 C C . GLN A 1 120 ? -17.633 3.900 -1.730 1.00 85.94 120 GLN A C 1
ATOM 923 O O . GLN A 1 120 ? -18.798 3.636 -2.012 1.00 85.94 120 GLN A O 1
ATOM 928 N N . VAL A 1 121 ? -17.035 3.406 -0.640 1.00 86.38 121 VAL A N 1
ATOM 929 C CA . VAL A 1 121 ? -17.678 2.431 0.264 1.00 86.38 121 VAL A CA 1
ATOM 930 C C . VAL A 1 121 ? -18.385 3.072 1.456 1.00 86.38 121 VAL A C 1
ATOM 932 O O . VAL A 1 121 ? -19.095 2.384 2.184 1.00 86.38 121 VAL A O 1
ATOM 935 N N . ASN A 1 122 ? -18.201 4.376 1.676 1.00 85.00 122 ASN A N 1
ATOM 936 C CA . ASN A 1 122 ? -18.854 5.104 2.757 1.00 85.00 122 ASN A CA 1
ATOM 937 C C . ASN A 1 122 ? -19.396 6.455 2.272 1.00 85.00 122 ASN A C 1
ATOM 939 O O . ASN A 1 122 ? -18.735 7.168 1.525 1.00 85.00 122 ASN A O 1
ATOM 943 N N . ASN A 1 123 ? -20.572 6.834 2.773 1.00 82.19 123 ASN A N 1
ATOM 944 C CA . ASN A 1 123 ? -21.187 8.142 2.515 1.00 82.19 123 ASN A CA 1
ATOM 945 C C . ASN A 1 123 ? -20.916 9.144 3.654 1.00 82.19 123 ASN A C 1
ATOM 947 O O . ASN A 1 123 ? -21.595 10.159 3.764 1.00 82.19 123 ASN A O 1
ATOM 951 N N . LEU A 1 124 ? -19.951 8.839 4.528 1.00 83.19 124 LEU A N 1
ATOM 952 C CA . LEU A 1 124 ? -19.641 9.606 5.739 1.00 83.19 124 LEU A CA 1
ATOM 953 C C . LEU A 1 124 ? -18.547 10.657 5.506 1.00 83.19 124 LEU A C 1
ATOM 955 O O . LEU A 1 124 ? -18.198 11.404 6.414 1.00 83.19 124 LEU A O 1
ATOM 959 N N . GLY A 1 125 ? -17.982 10.707 4.297 1.00 83.19 125 GLY A N 1
ATOM 960 C CA . GLY A 1 125 ? -16.877 11.602 3.964 1.00 83.19 125 GLY A CA 1
ATOM 961 C C . GLY A 1 125 ? -15.515 11.122 4.474 1.00 83.19 125 GLY A C 1
ATOM 962 O O . GLY A 1 125 ? -14.560 11.898 4.449 1.00 83.19 125 GLY A O 1
ATOM 963 N N . ILE A 1 126 ? -15.397 9.859 4.903 1.00 85.94 126 ILE A N 1
ATOM 964 C CA . ILE A 1 126 ? -14.125 9.265 5.330 1.00 85.94 126 ILE A CA 1
ATOM 965 C C . ILE A 1 126 ? -13.274 9.012 4.083 1.00 85.94 126 ILE A C 1
ATOM 967 O O . ILE A 1 126 ? -13.680 8.277 3.178 1.00 85.94 126 ILE A O 1
ATOM 971 N N . LYS A 1 127 ? -12.096 9.641 4.030 1.00 82.69 127 LYS A N 1
ATOM 972 C CA . LYS A 1 127 ? -11.199 9.600 2.864 1.00 82.69 127 LYS A CA 1
ATOM 973 C C . LYS A 1 127 ? -10.041 8.629 3.049 1.00 82.69 127 LYS A C 1
ATOM 975 O O . LYS A 1 127 ? -9.762 7.841 2.150 1.00 82.69 127 LYS A O 1
ATOM 980 N N . GLU A 1 128 ? -9.392 8.679 4.204 1.00 81.81 128 GLU A N 1
ATOM 981 C CA . GLU A 1 128 ? -8.151 7.957 4.472 1.00 81.81 128 GLU A CA 1
ATOM 982 C C . GLU A 1 128 ? -7.963 7.692 5.969 1.00 81.81 128 GLU A C 1
ATOM 984 O O . GLU A 1 128 ? -8.655 8.270 6.810 1.00 81.81 128 GLU A O 1
ATOM 989 N N . LEU A 1 129 ? -7.025 6.800 6.286 1.00 84.75 129 LEU A N 1
ATOM 990 C CA . LEU A 1 129 ? -6.565 6.548 7.646 1.00 84.75 129 LEU A CA 1
ATOM 991 C C . LEU A 1 129 ? -5.547 7.620 8.040 1.00 84.75 129 LEU A C 1
ATOM 993 O O . LEU A 1 129 ? -4.524 7.769 7.381 1.00 84.75 129 LEU A O 1
ATOM 997 N N . LEU A 1 130 ? -5.815 8.338 9.131 1.00 86.56 130 LEU A N 1
ATOM 998 C CA . LEU A 1 130 ? -4.901 9.366 9.641 1.00 86.56 130 LEU A CA 1
ATOM 999 C C . LEU A 1 130 ? -3.797 8.786 10.533 1.00 86.56 130 LEU A C 1
ATOM 1001 O O . LEU A 1 130 ? -2.698 9.330 10.593 1.00 86.56 130 LEU A O 1
ATOM 1005 N N . GLY A 1 131 ? -4.088 7.694 11.237 1.00 85.56 131 GLY A N 1
ATOM 1006 C CA . GLY A 1 131 ? -3.133 7.043 12.118 1.00 85.56 131 GLY A CA 1
ATOM 1007 C C . GLY A 1 131 ? -3.693 5.766 12.724 1.00 85.56 131 GLY A C 1
ATOM 1008 O O . GLY A 1 131 ? -4.899 5.621 12.907 1.00 85.56 131 GLY A O 1
ATOM 1009 N N . GLU A 1 132 ? -2.785 4.856 13.041 1.00 88.94 132 GLU A N 1
ATOM 1010 C CA . GLU A 1 132 ? -3.047 3.589 13.712 1.00 88.94 132 GLU A CA 1
ATOM 1011 C C . GLU A 1 132 ? -1.951 3.369 14.757 1.00 88.94 132 GLU A C 1
ATOM 1013 O O . GLU A 1 132 ? -0.814 3.818 14.592 1.00 88.94 132 GLU A O 1
ATOM 1018 N N . GLY A 1 133 ? -2.302 2.709 15.856 1.00 87.38 133 GLY A N 1
ATOM 1019 C CA . GLY A 1 133 ? -1.360 2.366 16.908 1.00 87.38 133 GLY A CA 1
ATOM 1020 C C . GLY A 1 133 ? -1.685 1.001 17.485 1.00 87.38 133 GLY A C 1
ATOM 1021 O O . GLY A 1 133 ? -2.816 0.746 17.892 1.00 87.38 133 GLY A O 1
ATOM 1022 N N . GLU A 1 134 ? -0.675 0.144 17.564 1.00 87.44 134 GLU A N 1
ATOM 1023 C CA . GLU A 1 134 ? -0.784 -1.173 18.178 1.00 87.44 134 GLU A CA 1
ATOM 1024 C C . GLU A 1 134 ? 0.009 -1.223 19.485 1.00 87.44 134 GLU A C 1
ATOM 1026 O O . GLU A 1 134 ? 1.099 -0.661 19.612 1.00 87.44 134 GLU A O 1
ATOM 1031 N N . SER A 1 135 ? -0.531 -1.919 20.485 1.00 83.12 135 SER A N 1
ATOM 1032 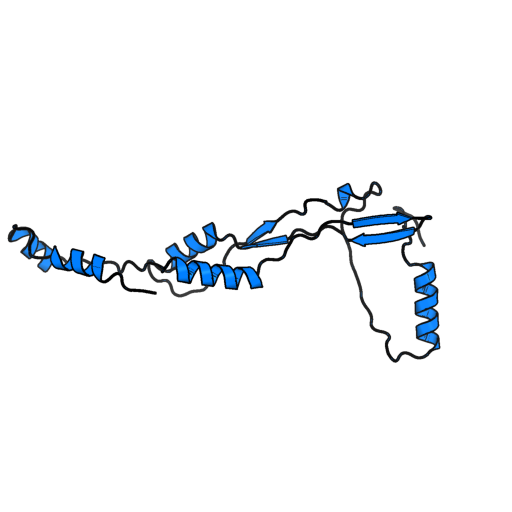C CA . SER A 1 135 ? 0.150 -2.135 21.759 1.00 83.12 135 SER A CA 1
ATOM 1033 C C . SER A 1 135 ? -0.079 -3.555 22.257 1.00 83.12 135 SER A C 1
ATOM 1035 O O . SER A 1 135 ? -1.211 -4.032 22.346 1.00 83.12 135 SER A O 1
ATOM 1037 N N . PHE A 1 136 ? 1.004 -4.230 22.640 1.00 86.25 136 PHE A N 1
ATOM 1038 C CA . PHE A 1 136 ? 0.937 -5.563 23.225 1.00 86.25 136 PHE A CA 1
ATOM 1039 C C . PHE A 1 136 ? 0.692 -5.477 24.737 1.00 86.25 136 PHE A C 1
ATOM 1041 O O . PHE A 1 136 ? 1.350 -4.729 25.459 1.00 86.25 136 PHE A O 1
ATOM 1048 N N . PHE A 1 137 ? -0.242 -6.281 25.248 1.00 85.81 137 PHE A N 1
ATOM 1049 C CA . PHE A 1 137 ? -0.552 -6.341 26.685 1.00 85.81 137 PHE A CA 1
ATOM 1050 C C . PHE A 1 137 ? -0.449 -7.749 27.288 1.00 85.81 137 PHE A C 1
ATOM 1052 O O . PHE A 1 137 ? -0.802 -7.949 28.453 1.00 85.81 137 PHE A O 1
ATOM 1059 N N . ARG A 1 138 ? 0.084 -8.724 26.541 1.00 85.94 138 ARG A N 1
ATOM 1060 C CA . ARG A 1 138 ? 0.377 -10.074 27.049 1.00 85.94 138 ARG A CA 1
ATOM 1061 C C . ARG A 1 138 ? 1.300 -9.986 28.277 1.00 85.94 138 ARG A C 1
ATOM 1063 O O . ARG A 1 138 ? 2.315 -9.304 28.228 1.00 85.94 138 ARG A O 1
ATOM 1070 N N . GLY A 1 139 ? 0.935 -10.662 29.369 1.00 89.94 139 GLY A N 1
ATOM 1071 C CA . GLY A 1 139 ? 1.674 -10.623 30.642 1.00 89.94 139 GLY A CA 1
ATOM 1072 C C . GLY A 1 139 ? 1.345 -9.431 31.553 1.00 89.94 139 GLY A C 1
ATOM 1073 O O . GLY A 1 139 ? 1.942 -9.297 32.616 1.00 89.94 139 GLY A O 1
ATOM 1074 N N . SER A 1 140 ? 0.393 -8.573 31.171 1.00 92.69 140 SER A N 1
ATOM 1075 C CA . SER A 1 140 ? -0.074 -7.487 32.043 1.00 92.69 140 SER A CA 1
ATOM 1076 C C . SER A 1 140 ? -0.843 -8.011 33.254 1.00 92.69 140 SER A C 1
ATOM 1078 O O . SER A 1 140 ? -1.494 -9.052 33.186 1.00 92.69 140 SER A O 1
ATOM 1080 N N . ILE A 1 141 ? -0.842 -7.233 34.340 1.00 93.75 141 ILE A N 1
ATOM 1081 C CA . ILE A 1 141 ? -1.676 -7.505 35.517 1.00 93.75 141 ILE A CA 1
ATOM 1082 C C . ILE A 1 141 ? -3.165 -7.577 35.142 1.00 93.75 141 ILE A C 1
ATOM 1084 O O . ILE A 1 141 ? -3.630 -6.838 34.269 1.00 93.75 141 ILE A O 1
ATOM 1088 N N . ALA A 1 142 ? -3.923 -8.428 35.839 1.00 93.50 142 ALA A N 1
ATOM 1089 C CA . ALA A 1 142 ? -5.335 -8.693 35.541 1.00 93.50 142 ALA A CA 1
ATOM 1090 C C . ALA A 1 142 ? -6.192 -7.415 35.471 1.00 93.50 142 ALA A C 1
ATOM 1092 O O . ALA A 1 142 ? -7.018 -7.278 34.571 1.00 93.50 142 ALA A O 1
ATOM 1093 N N . ALA A 1 143 ? -5.934 -6.441 36.352 1.00 93.62 143 ALA A N 1
ATOM 1094 C CA . ALA A 1 143 ? -6.632 -5.155 36.358 1.00 93.62 143 ALA A CA 1
ATOM 1095 C C . ALA A 1 143 ? -6.455 -4.370 35.043 1.00 93.62 143 ALA A C 1
ATOM 1097 O O . ALA A 1 143 ? -7.421 -3.835 34.506 1.00 93.62 143 ALA A O 1
ATOM 1098 N N . ARG A 1 144 ? -5.242 -4.343 34.472 1.00 91.38 144 ARG A N 1
ATOM 1099 C CA . ARG A 1 144 ? -4.982 -3.658 33.194 1.00 91.38 144 ARG A CA 1
ATOM 1100 C C . ARG A 1 144 ? -5.695 -4.360 32.042 1.00 91.38 144 ARG A C 1
ATOM 1102 O O . ARG A 1 144 ? -6.301 -3.689 31.214 1.00 91.38 144 ARG A O 1
ATOM 1109 N N . VAL A 1 145 ? -5.634 -5.692 31.997 1.00 91.56 145 VAL A N 1
ATOM 1110 C CA . VAL A 1 145 ? -6.319 -6.488 30.964 1.00 91.56 145 VAL A CA 1
ATOM 1111 C C . VAL A 1 145 ? -7.826 -6.236 31.005 1.00 91.56 145 VAL A C 1
ATOM 1113 O O . VAL A 1 145 ? -8.434 -5.999 29.964 1.00 91.56 145 VAL A O 1
ATOM 1116 N N . HIS A 1 146 ? -8.415 -6.221 32.203 1.00 92.25 146 HIS A N 1
ATOM 1117 C CA . HIS A 1 146 ? -9.832 -5.928 32.388 1.00 92.25 146 HIS A CA 1
ATOM 1118 C C . HIS A 1 146 ? -10.198 -4.518 31.905 1.00 92.25 146 HIS A C 1
ATOM 1120 O O . HIS A 1 146 ? -11.121 -4.379 31.107 1.00 92.25 146 HIS A O 1
ATOM 1126 N N . ASN A 1 147 ? -9.435 -3.493 32.305 1.00 92.31 147 ASN A N 1
ATOM 1127 C CA . ASN A 1 147 ? -9.698 -2.106 31.911 1.00 92.31 147 ASN A CA 1
ATOM 1128 C C . ASN A 1 147 ? -9.589 -1.896 30.393 1.00 92.31 147 ASN A C 1
ATOM 1130 O O . ASN A 1 147 ? -10.449 -1.243 29.809 1.00 92.31 147 ASN A O 1
ATOM 1134 N N . ILE A 1 148 ? -8.570 -2.473 29.742 1.00 91.12 148 ILE A N 1
ATOM 1135 C CA . ILE A 1 148 ? -8.418 -2.399 28.279 1.00 91.12 148 ILE A CA 1
ATOM 1136 C C . ILE A 1 148 ? -9.584 -3.106 27.584 1.00 91.12 148 ILE A C 1
ATOM 1138 O O . ILE A 1 148 ? -10.151 -2.557 26.644 1.00 91.12 148 ILE A O 1
ATOM 1142 N N . SER A 1 149 ? -9.964 -4.298 28.051 1.00 90.19 149 SER A N 1
ATOM 1143 C CA . SER A 1 149 ? -11.082 -5.055 27.478 1.00 90.19 149 SER A CA 1
ATOM 1144 C C . SER A 1 149 ? -12.400 -4.283 27.592 1.00 90.19 149 SER A C 1
ATOM 1146 O O . SER A 1 149 ? -13.097 -4.099 26.596 1.00 90.19 149 SER A O 1
ATOM 1148 N N . LEU A 1 150 ? -12.700 -3.745 28.778 1.00 92.56 150 LEU A N 1
ATOM 1149 C CA . LEU A 1 150 ? -13.903 -2.952 29.026 1.00 92.56 150 LEU A CA 1
ATOM 1150 C C . LEU A 1 150 ? -13.945 -1.689 28.153 1.00 92.56 150 LEU A C 1
ATOM 1152 O O . LEU A 1 150 ? -14.951 -1.436 27.492 1.00 92.56 150 LEU A O 1
ATOM 1156 N N . ALA A 1 151 ? -12.845 -0.932 28.100 1.00 91.38 151 ALA A N 1
ATOM 1157 C CA . ALA A 1 151 ? -12.744 0.256 27.255 1.00 91.38 151 ALA A CA 1
ATOM 1158 C C . ALA A 1 151 ? -12.903 -0.093 25.766 1.00 91.38 151 ALA A C 1
ATOM 1160 O O . ALA A 1 151 ? -13.622 0.588 25.041 1.00 91.38 151 ALA A O 1
ATOM 1161 N N . THR A 1 152 ? -12.303 -1.199 25.315 1.00 90.00 152 THR A N 1
ATOM 1162 C CA . THR A 1 152 ? -12.421 -1.664 23.925 1.00 90.00 152 THR A CA 1
ATOM 1163 C C . THR A 1 152 ? -13.864 -2.029 23.584 1.00 90.00 152 THR A C 1
ATOM 1165 O O . THR A 1 152 ? -14.352 -1.638 22.531 1.00 90.00 152 THR A O 1
ATOM 1168 N N . LEU A 1 153 ? -14.595 -2.708 24.473 1.00 89.25 153 LEU A N 1
ATOM 1169 C CA . LEU A 1 153 ? -16.016 -3.012 24.253 1.00 89.25 153 LEU A CA 1
ATOM 1170 C C . LEU A 1 153 ? -16.861 -1.742 24.071 1.00 89.25 153 LEU A C 1
ATOM 1172 O O . LEU A 1 153 ? -17.801 -1.726 23.274 1.00 89.25 153 LEU A O 1
ATOM 1176 N N . GLN A 1 154 ? -16.525 -0.666 24.781 1.00 88.75 154 GLN A N 1
ATOM 1177 C CA . GLN A 1 154 ? -17.242 0.602 24.683 1.00 88.75 154 GLN A CA 1
ATOM 1178 C C . GLN A 1 154 ? -16.882 1.378 23.411 1.00 88.75 154 GLN A C 1
ATOM 1180 O O . GLN A 1 154 ? -17.792 1.828 22.719 1.00 88.75 154 GLN A O 1
ATOM 1185 N N . LEU A 1 155 ? -15.591 1.475 23.084 1.00 90.44 155 LEU A N 1
ATOM 1186 C CA . LEU A 1 155 ? -15.071 2.345 22.022 1.00 90.44 155 LEU A CA 1
ATOM 1187 C C . LEU A 1 155 ? -14.998 1.677 20.641 1.00 90.44 155 LEU A C 1
ATOM 1189 O O . LEU A 1 155 ? -14.992 2.368 19.624 1.00 90.44 155 LEU A O 1
ATOM 1193 N N . ASN A 1 156 ? -14.936 0.344 20.572 1.00 90.31 156 ASN A N 1
ATOM 1194 C CA . ASN A 1 156 ? -14.754 -0.355 19.303 1.00 90.31 156 ASN A CA 1
ATOM 1195 C C . ASN A 1 156 ? -15.927 -0.105 18.344 1.00 90.31 156 ASN A C 1
ATOM 1197 O O .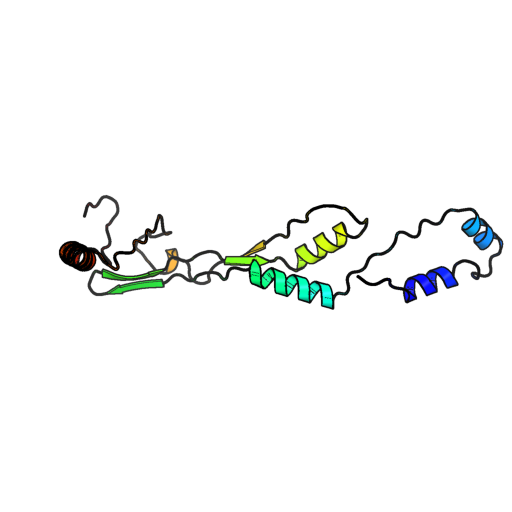 ASN A 1 156 ? -17.091 -0.360 18.678 1.00 90.31 156 ASN A O 1
ATOM 1201 N N . GLY A 1 157 ? -15.590 0.357 17.140 1.00 89.81 157 GLY A N 1
ATOM 1202 C CA . GLY A 1 157 ? -16.545 0.663 16.081 1.00 89.81 157 GLY A CA 1
ATOM 1203 C C . GLY A 1 157 ? -17.354 1.945 16.292 1.00 89.81 157 GLY A C 1
ATOM 1204 O O . GLY A 1 157 ? -18.335 2.142 15.574 1.00 89.81 157 GLY A O 1
ATOM 1205 N N . LEU A 1 158 ? -16.988 2.797 17.258 1.00 90.88 158 LEU A N 1
ATOM 1206 C CA . LEU A 1 158 ? -17.621 4.102 17.456 1.00 90.88 158 LEU A CA 1
ATOM 1207 C C . LEU A 1 158 ? -17.265 5.052 16.300 1.00 90.88 158 LEU A C 1
ATOM 1209 O O . LEU A 1 158 ? -16.098 5.195 15.940 1.00 90.88 158 LEU A O 1
ATOM 1213 N N . LEU A 1 159 ? -18.277 5.715 15.736 1.00 89.44 159 LEU A N 1
ATOM 1214 C CA . LEU A 1 159 ? -18.107 6.816 14.787 1.00 89.44 159 LEU A CA 1
ATOM 1215 C C . LEU A 1 159 ? -18.333 8.138 15.507 1.00 89.44 159 LEU A C 1
ATOM 1217 O O . LEU A 1 159 ? -19.279 8.262 16.278 1.00 89.44 159 LEU A O 1
ATOM 1221 N N . ILE A 1 160 ? -17.482 9.113 15.210 1.00 88.25 160 ILE A N 1
ATOM 1222 C CA . ILE A 1 160 ? -17.551 10.462 15.767 1.00 88.25 160 ILE A CA 1
ATOM 1223 C C . ILE A 1 160 ? -17.704 11.413 14.586 1.00 88.25 160 ILE A C 1
ATOM 1225 O O . ILE A 1 160 ? -16.866 11.405 13.677 1.00 88.25 160 ILE A O 1
ATOM 1229 N N . ALA A 1 161 ? -18.783 12.192 14.557 1.00 87.81 161 ALA A N 1
ATOM 1230 C CA . ALA A 1 161 ? -19.002 13.143 13.479 1.00 87.81 161 ALA A CA 1
ATOM 1231 C C . ALA A 1 161 ? -18.062 14.359 13.608 1.00 87.81 161 ALA A C 1
ATOM 1233 O O . ALA A 1 161 ? -17.529 14.641 14.686 1.00 87.81 161 ALA A O 1
ATOM 1234 N N . PRO A 1 162 ? -17.844 15.123 12.522 1.00 87.12 162 PRO A N 1
ATOM 1235 C CA . PRO A 1 162 ? -17.059 16.349 12.591 1.00 87.12 162 PRO A CA 1
ATOM 1236 C C . PRO A 1 162 ? -17.590 17.308 13.668 1.00 87.12 162 PRO A C 1
ATOM 1238 O O . PRO A 1 162 ? -18.734 17.750 13.602 1.00 87.12 162 PRO A O 1
ATOM 1241 N N . GLY A 1 163 ? -16.740 17.646 14.642 1.00 88.19 163 GLY A N 1
ATOM 1242 C CA . GLY A 1 163 ? -17.078 18.548 15.749 1.00 88.19 163 GLY A CA 1
ATOM 1243 C C . GLY A 1 163 ? -17.689 17.875 16.983 1.00 88.19 163 GLY A C 1
ATOM 1244 O O . GLY A 1 163 ? -17.911 18.563 17.977 1.00 88.19 163 GLY A O 1
ATOM 1245 N N . GLU A 1 164 ? -17.930 16.563 16.957 1.00 88.69 164 GLU A N 1
ATOM 1246 C CA . GLU A 1 164 ? -18.357 15.813 18.140 1.00 88.69 164 GLU A CA 1
ATOM 1247 C C . GLU A 1 164 ? -17.170 15.435 19.040 1.00 88.69 164 GLU A C 1
ATOM 1249 O O . GLU A 1 164 ? -16.031 15.289 18.591 1.00 88.69 164 GLU A O 1
ATOM 1254 N N . VAL A 1 165 ? -17.455 15.270 20.334 1.00 84.31 165 VAL A N 1
ATOM 1255 C CA . VAL A 1 165 ? -16.518 14.780 21.354 1.00 84.31 165 VAL A CA 1
ATOM 1256 C C . VAL A 1 165 ? -17.103 13.495 21.937 1.00 84.31 165 VAL A C 1
ATOM 1258 O O . VAL A 1 165 ? -18.314 13.428 22.155 1.00 84.31 165 VAL A O 1
ATOM 1261 N N . PHE A 1 166 ? -16.251 12.492 22.157 1.00 76.88 166 PHE A N 1
ATOM 1262 C CA . PHE A 1 166 ? -16.616 11.197 22.737 1.00 76.88 166 PHE A CA 1
ATOM 1263 C C . PHE A 1 166 ? -16.257 11.109 24.222 1.00 76.88 166 PHE A C 1
ATOM 1265 O O . PHE A 1 166 ? -15.279 11.778 24.634 1.00 76.88 166 PHE A O 1
#